Protein AF-A0A133VFC6-F1 (afdb_monomer)

Solvent-accessible surface area (backbone atoms only — not comparable to full-atom values): 6498 Å² total; per-residue (Å²): 134,88,80,55,72,66,59,50,45,58,46,56,54,43,57,25,53,52,26,39,51,50,16,53,51,28,62,72,72,69,44,62,61,47,59,20,37,42,24,39,24,49,14,42,50,45,44,47,44,44,48,32,34,74,76,70,65,47,81,72,88,46,66,69,58,42,46,50,49,37,48,72,70,63,42,92,57,33,68,60,38,45,50,27,50,51,26,61,74,52,75,19,65,79,47,73,67,58,52,58,68,46,47,64,58,45,50,54,50,46,55,50,49,32,61,75,69,72,48,113

Nearest PDB structures (foldseek):
  7bxo-assembly1_F  TM=6.443E-01  e=1.417E+00  Shewanella oneidensis MR-1
  7ae9-assembly2_D  TM=5.541E-01  e=1.347E+00  Aphanizomenon flos-aquae 2012/KM1/D3
  8auw-assembly1_D  TM=3.003E-01  e=3.858E+00  Homo sapiens

Structure (mmCIF, N/CA/C/O backbone):
data_AF-A0A133VFC6-F1
#
_entry.id   AF-A0A133VFC6-F1
#
loop_
_atom_site.group_PDB
_atom_site.id
_atom_site.type_symbol
_atom_site.label_atom_id
_atom_site.label_alt_id
_atom_site.label_comp_id
_atom_site.label_asym_id
_atom_site.label_entity_id
_atom_site.label_seq_id
_atom_site.pdbx_PDB_ins_code
_atom_site.Cartn_x
_atom_site.Cartn_y
_atom_site.Cartn_z
_atom_site.occupancy
_atom_site.B_iso_or_equiv
_atom_site.auth_seq_id
_atom_site.auth_comp_id
_atom_site.auth_asym_id
_atom_site.auth_atom_id
_atom_site.pdbx_PDB_model_num
ATOM 1 N N . MET A 1 1 ? 26.966 -5.234 -2.286 1.00 48.06 1 MET A N 1
ATOM 2 C CA . MET A 1 1 ? 25.918 -6.254 -2.044 1.00 48.06 1 MET A CA 1
ATOM 3 C C . MET A 1 1 ? 25.016 -6.326 -3.264 1.00 48.06 1 MET A C 1
ATOM 5 O O . MET A 1 1 ? 24.296 -5.368 -3.515 1.00 48.06 1 MET A O 1
ATOM 9 N N . LYS A 1 2 ? 25.088 -7.405 -4.053 1.00 52.06 2 LYS A N 1
ATOM 10 C CA . LYS A 1 2 ? 24.165 -7.628 -5.175 1.00 52.06 2 LYS A CA 1
ATOM 11 C C . LYS A 1 2 ? 22.902 -8.296 -4.627 1.00 52.06 2 LYS A C 1
ATOM 13 O O . LYS A 1 2 ? 22.861 -9.513 -4.505 1.00 52.06 2 LYS A O 1
ATOM 18 N N . TYR A 1 3 ? 21.906 -7.503 -4.238 1.00 56.19 3 TYR A N 1
ATOM 19 C CA . TYR A 1 3 ? 20.550 -8.034 -4.092 1.00 56.19 3 TYR A CA 1
ATOM 20 C C . TYR A 1 3 ? 20.100 -8.490 -5.487 1.00 56.19 3 TYR A C 1
ATOM 22 O O . TYR A 1 3 ? 20.098 -7.680 -6.412 1.00 56.19 3 TYR A O 1
ATOM 30 N N . ASN A 1 4 ? 19.820 -9.783 -5.658 1.00 69.50 4 ASN A N 1
ATOM 31 C CA . ASN A 1 4 ? 19.297 -10.323 -6.915 1.00 69.50 4 ASN A CA 1
ATOM 32 C C . ASN A 1 4 ? 17.826 -9.897 -7.083 1.00 69.50 4 ASN A C 1
ATOM 34 O O . ASN A 1 4 ? 17.107 -9.797 -6.087 1.00 69.50 4 ASN A O 1
ATOM 38 N N . GLU A 1 5 ? 17.378 -9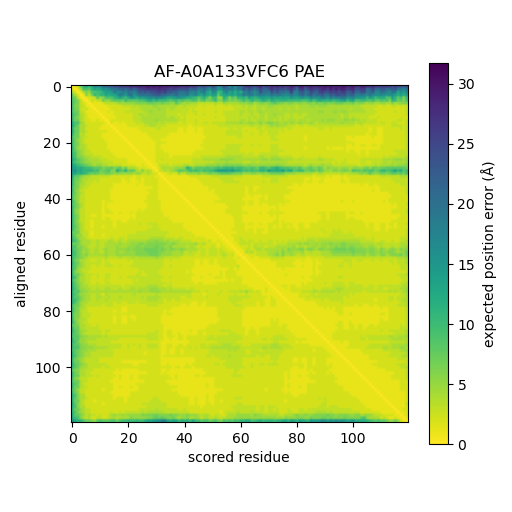.677 -8.322 1.00 71.19 5 GLU A N 1
ATOM 39 C CA . GLU A 1 5 ? 15.992 -9.319 -8.661 1.00 71.19 5 GLU A CA 1
ATOM 40 C C . GLU A 1 5 ? 14.974 -10.299 -8.054 1.00 71.19 5 GLU A C 1
ATOM 42 O O . GLU A 1 5 ? 13.918 -9.870 -7.598 1.00 71.19 5 GLU A O 1
ATOM 47 N N . GLY A 1 6 ? 15.328 -11.581 -7.918 1.00 78.88 6 GLY A N 1
ATOM 48 C CA . GLY A 1 6 ? 14.460 -12.578 -7.279 1.00 78.88 6 GLY A CA 1
ATOM 49 C C . GLY A 1 6 ? 14.095 -12.273 -5.817 1.00 78.88 6 GLY A C 1
ATOM 50 O O . GLY A 1 6 ? 12.985 -12.581 -5.396 1.00 78.88 6 GLY A O 1
ATOM 51 N N . LEU A 1 7 ? 14.969 -11.607 -5.049 1.00 85.12 7 LEU A N 1
ATOM 52 C CA . LEU A 1 7 ? 14.690 -11.288 -3.639 1.00 85.12 7 LEU A CA 1
ATOM 53 C C . LEU A 1 7 ? 13.647 -10.178 -3.487 1.00 85.12 7 LEU A C 1
ATOM 55 O O . LEU A 1 7 ? 12.895 -10.164 -2.513 1.00 85.12 7 LEU A O 1
ATOM 59 N N . ILE A 1 8 ? 13.611 -9.220 -4.421 1.00 88.25 8 ILE A N 1
ATOM 60 C CA . ILE A 1 8 ? 12.598 -8.163 -4.369 1.00 88.25 8 ILE A CA 1
ATOM 61 C C . ILE A 1 8 ? 11.228 -8.697 -4.799 1.00 88.25 8 ILE A C 1
ATOM 63 O O . ILE A 1 8 ? 10.217 -8.258 -4.253 1.00 88.25 8 ILE A O 1
ATOM 67 N N . ASP A 1 9 ? 11.201 -9.675 -5.707 1.00 90.94 9 ASP A N 1
ATOM 68 C CA . ASP A 1 9 ? 9.967 -10.311 -6.171 1.00 90.94 9 ASP A CA 1
ATOM 69 C C . ASP A 1 9 ? 9.373 -11.217 -5.092 1.00 90.94 9 ASP A C 1
ATOM 71 O O . ASP A 1 9 ? 8.187 -11.107 -4.785 1.00 90.94 9 ASP A O 1
ATOM 75 N N . GLU A 1 10 ? 10.209 -12.018 -4.424 1.00 89.81 10 GLU A N 1
ATOM 76 C CA . GLU A 1 10 ? 9.809 -12.796 -3.246 1.00 89.81 10 GLU A CA 1
ATOM 77 C C . GLU A 1 10 ? 9.279 -11.891 -2.123 1.00 89.81 10 GLU A C 1
ATOM 79 O O . GLU A 1 10 ? 8.253 -12.165 -1.499 1.00 89.81 10 GLU A O 1
ATOM 84 N N . TRP A 1 11 ? 9.938 -10.757 -1.880 1.00 90.81 11 TRP A N 1
ATOM 85 C CA . TRP A 1 11 ? 9.463 -9.806 -0.882 1.00 90.81 11 TRP A CA 1
ATOM 86 C C . TRP A 1 11 ? 8.089 -9.224 -1.245 1.00 90.81 11 TRP A C 1
ATOM 88 O O . TRP A 1 11 ? 7.214 -9.101 -0.380 1.00 90.81 11 TRP A O 1
ATOM 98 N N . LEU A 1 12 ? 7.905 -8.831 -2.508 1.00 92.69 12 LEU A N 1
ATOM 99 C CA . LEU A 1 12 ? 6.667 -8.240 -3.014 1.00 92.69 12 LEU A CA 1
ATOM 100 C C . LEU A 1 12 ? 5.495 -9.231 -3.029 1.00 92.69 12 LEU A C 1
ATOM 102 O O . LEU A 1 12 ? 4.367 -8.797 -2.779 1.00 92.69 12 LEU A O 1
ATOM 106 N N . SER A 1 13 ? 5.743 -10.525 -3.253 1.00 91.81 13 SER A N 1
ATOM 107 C CA . SER A 1 13 ? 4.687 -11.547 -3.290 1.00 91.81 13 SER A CA 1
ATOM 108 C C . SER A 1 13 ? 4.039 -11.793 -1.926 1.00 91.81 13 SER A C 1
ATOM 110 O O . SER A 1 13 ? 2.841 -12.080 -1.837 1.00 91.81 13 SER A O 1
ATOM 112 N N . PHE A 1 14 ? 4.801 -11.615 -0.843 1.00 93.81 14 PHE A N 1
ATOM 113 C CA . PHE A 1 14 ? 4.341 -11.936 0.504 1.00 93.81 14 PHE A CA 1
ATOM 114 C C . PHE A 1 14 ? 4.079 -10.707 1.382 1.00 93.81 14 PHE A C 1
ATOM 116 O O . PHE A 1 14 ? 2.965 -10.519 1.885 1.00 93.81 14 PHE A O 1
ATOM 123 N N . ALA A 1 15 ? 5.090 -9.862 1.604 1.00 94.00 15 ALA A N 1
ATOM 124 C CA . ALA A 1 15 ? 5.076 -8.930 2.732 1.00 94.00 15 ALA A CA 1
ATOM 125 C C . ALA A 1 15 ? 3.963 -7.858 2.642 1.00 94.00 15 ALA A C 1
ATOM 127 O O . ALA A 1 15 ? 3.227 -7.684 3.626 1.00 94.00 15 ALA A O 1
ATOM 128 N N . PRO A 1 16 ? 3.748 -7.185 1.490 1.00 96.44 16 PRO A N 1
ATOM 129 C CA . PRO A 1 16 ? 2.659 -6.223 1.361 1.00 96.44 16 PRO A CA 1
ATOM 130 C C . PRO A 1 16 ? 1.278 -6.869 1.508 1.00 96.44 16 PRO A C 1
ATOM 132 O O . PRO A 1 16 ? 0.405 -6.313 2.178 1.00 96.44 16 PRO A O 1
ATOM 135 N N . LYS A 1 17 ? 1.084 -8.056 0.916 1.00 96.31 17 LYS A N 1
ATOM 136 C CA . LYS A 1 17 ? -0.189 -8.789 0.933 1.00 96.31 17 LYS A CA 1
ATOM 137 C C . LYS A 1 17 ? -0.566 -9.222 2.346 1.00 96.31 17 LYS A C 1
ATOM 139 O O . LYS A 1 17 ? -1.717 -9.042 2.751 1.00 96.31 17 LYS A O 1
ATOM 144 N N . TYR A 1 18 ? 0.401 -9.735 3.106 1.00 97.38 18 TYR A N 1
ATOM 145 C CA . TYR A 1 18 ? 0.215 -10.094 4.509 1.00 97.38 18 TYR A CA 1
ATOM 146 C C . TYR A 1 18 ? -0.286 -8.893 5.320 1.00 97.38 18 TYR A C 1
ATOM 148 O O . TYR A 1 18 ? -1.349 -8.954 5.937 1.00 97.38 18 TYR A O 1
ATOM 156 N N . HIS A 1 19 ? 0.429 -7.767 5.271 1.00 98.25 19 HIS A N 1
ATOM 157 C CA . HIS A 1 19 ? 0.061 -6.587 6.051 1.00 98.25 19 HIS A CA 1
ATOM 158 C C . HIS A 1 19 ? -1.253 -5.940 5.595 1.00 98.25 19 HIS A C 1
ATOM 160 O O . HIS A 1 19 ? -2.010 -5.451 6.434 1.00 98.25 19 HIS A O 1
ATOM 166 N N . LEU A 1 20 ? -1.554 -5.960 4.294 1.00 98.12 20 LEU A N 1
ATOM 167 C CA . LEU A 1 20 ? -2.836 -5.484 3.780 1.00 98.12 20 LEU A CA 1
ATOM 168 C C . LEU A 1 20 ? -3.990 -6.326 4.339 1.00 98.12 20 LEU A C 1
ATOM 170 O O . LEU A 1 20 ? -4.945 -5.769 4.872 1.00 98.12 20 LEU A O 1
ATOM 174 N N . THR A 1 21 ? -3.857 -7.653 4.294 1.00 97.75 21 THR A N 1
ATOM 175 C CA . THR A 1 21 ? -4.858 -8.593 4.823 1.00 97.75 21 THR A CA 1
ATOM 176 C C . THR A 1 21 ? -5.077 -8.385 6.322 1.00 97.75 21 THR A C 1
ATOM 178 O O . THR A 1 21 ? -6.213 -8.282 6.774 1.00 97.75 21 THR A O 1
ATOM 181 N N . GLN A 1 22 ? -3.997 -8.239 7.096 1.00 97.94 22 GLN A N 1
ATOM 182 C CA . GLN A 1 22 ? -4.087 -7.963 8.533 1.00 97.94 22 GLN A CA 1
ATOM 183 C C . GLN A 1 22 ? -4.802 -6.636 8.823 1.00 97.94 22 GLN A C 1
ATOM 185 O O . GLN A 1 22 ? -5.647 -6.572 9.710 1.00 97.94 22 GLN A O 1
ATOM 190 N N . SER A 1 23 ? -4.515 -5.582 8.053 1.00 97.94 23 SER A N 1
ATOM 191 C CA . SER A 1 23 ? -5.198 -4.296 8.212 1.00 97.94 23 SER A CA 1
ATOM 192 C C . SER A 1 23 ? -6.705 -4.397 7.967 1.00 97.94 23 SER A C 1
ATOM 194 O O . SER A 1 23 ? -7.485 -3.826 8.735 1.00 97.94 23 SER A O 1
ATOM 196 N N . GLU A 1 24 ? -7.104 -5.130 6.922 1.00 97.44 24 GLU A N 1
ATOM 197 C CA . GLU A 1 24 ? -8.506 -5.356 6.565 1.00 97.44 24 GLU A CA 1
ATOM 198 C C . GLU A 1 24 ? -9.258 -6.146 7.636 1.00 97.44 24 GLU A C 1
ATOM 200 O O . GLU A 1 24 ? -10.349 -5.735 8.029 1.00 97.44 24 GLU A O 1
ATOM 205 N N . ILE A 1 25 ? -8.666 -7.233 8.139 1.00 97.12 25 ILE A N 1
ATOM 206 C CA . ILE A 1 25 ? -9.239 -8.031 9.232 1.00 97.12 25 ILE A CA 1
ATOM 207 C C . ILE A 1 25 ? -9.454 -7.139 10.457 1.00 97.12 25 ILE A C 1
ATOM 209 O O . ILE A 1 25 ? -10.585 -6.988 10.916 1.00 97.12 25 ILE A O 1
ATOM 213 N N . MET A 1 26 ? -8.398 -6.456 10.910 1.00 96.88 26 MET A N 1
ATOM 214 C CA . MET A 1 26 ? -8.451 -5.615 12.108 1.00 96.88 26 MET A CA 1
ATOM 215 C C . MET A 1 26 ? -9.522 -4.524 12.001 1.00 96.88 26 MET A C 1
ATOM 217 O O . MET A 1 26 ? -10.275 -4.289 12.944 1.00 96.88 26 MET A O 1
ATOM 221 N N . ILE A 1 27 ? -9.627 -3.846 10.850 1.00 94.62 27 ILE A N 1
ATOM 222 C CA . ILE A 1 27 ? -10.577 -2.734 10.716 1.00 94.62 27 ILE A CA 1
ATOM 223 C C . ILE A 1 27 ? -12.033 -3.186 10.589 1.00 94.62 27 ILE A C 1
ATOM 225 O O . ILE A 1 27 ? -12.942 -2.408 10.894 1.00 94.62 27 ILE A O 1
ATOM 229 N N . ASN A 1 28 ? -12.263 -4.399 10.084 1.00 92.75 28 ASN A N 1
ATOM 230 C CA . ASN A 1 28 ? -13.601 -4.962 9.920 1.00 92.75 28 ASN A CA 1
ATOM 231 C C . ASN A 1 28 ? -14.097 -5.606 11.217 1.00 92.75 28 ASN A C 1
ATOM 233 O O . ASN A 1 28 ? -15.282 -5.502 11.515 1.00 92.75 28 ASN A O 1
ATOM 237 N N . ASN A 1 29 ? -13.186 -6.161 12.016 1.00 94.69 29 ASN A N 1
ATOM 238 C CA . ASN A 1 29 ? -13.483 -6.742 13.324 1.00 94.69 29 ASN A CA 1
ATOM 239 C C . ASN A 1 29 ? -13.598 -5.699 14.450 1.00 94.69 29 ASN A C 1
ATOM 241 O O . ASN A 1 29 ? -13.900 -6.054 15.585 1.00 94.69 29 ASN A O 1
ATOM 245 N N . GLY A 1 30 ? -13.342 -4.418 14.165 1.00 88.81 30 GLY A N 1
ATOM 246 C CA . GLY A 1 30 ? -13.348 -3.367 15.187 1.00 88.81 30 GLY A CA 1
ATOM 247 C C . GLY A 1 30 ? -12.173 -3.461 16.167 1.00 88.81 30 GLY A C 1
ATOM 248 O O . GLY A 1 30 ? -12.280 -2.994 17.298 1.00 88.81 30 GLY A O 1
ATOM 249 N N . GLU A 1 31 ? -11.060 -4.061 15.742 1.00 92.31 31 GLU A N 1
ATOM 250 C CA . GLU A 1 31 ? -9.833 -4.155 16.531 1.00 92.31 31 GLU A CA 1
ATOM 251 C C . GLU A 1 31 ? -9.098 -2.800 16.607 1.00 92.31 31 GLU A C 1
ATOM 253 O O . GLU A 1 31 ? -9.541 -1.772 16.087 1.00 92.31 31 GLU A O 1
ATOM 258 N N . ASP A 1 32 ? -7.934 -2.794 17.261 1.00 93.88 32 ASP A N 1
ATOM 259 C CA . ASP A 1 32 ? -7.085 -1.618 17.452 1.00 93.88 32 ASP A CA 1
ATOM 260 C C . ASP A 1 32 ? -6.796 -0.879 16.125 1.00 93.88 32 ASP A C 1
ATOM 262 O O . ASP A 1 32 ? -6.016 -1.316 15.269 1.00 93.88 32 ASP A O 1
ATOM 266 N N . LEU A 1 33 ? -7.397 0.307 15.984 1.00 96.75 33 LEU A N 1
ATOM 267 C CA . LEU A 1 33 ? -7.258 1.177 14.816 1.00 96.75 33 LEU A CA 1
ATOM 268 C C . LEU A 1 33 ? -5.801 1.576 14.543 1.00 96.75 33 LEU A C 1
ATOM 270 O O . LEU A 1 33 ? -5.406 1.725 13.381 1.00 96.75 33 LEU A O 1
ATOM 274 N N . ARG A 1 34 ? -4.983 1.751 15.585 1.00 97.75 34 ARG A N 1
ATOM 275 C CA . ARG A 1 34 ? -3.566 2.105 15.440 1.00 97.75 34 ARG A CA 1
ATOM 276 C C . ARG A 1 34 ? -2.795 0.933 14.838 1.00 97.75 34 ARG A C 1
ATOM 278 O O . ARG A 1 34 ? -1.986 1.159 13.937 1.00 97.75 34 ARG A O 1
ATOM 285 N N . LYS A 1 35 ? -3.082 -0.307 15.256 1.00 97.62 35 LYS A N 1
ATOM 286 C CA . LYS A 1 35 ? -2.504 -1.524 14.650 1.00 97.62 35 LYS A CA 1
ATOM 287 C C . LYS A 1 35 ? -2.962 -1.717 13.206 1.00 97.62 35 LYS A C 1
ATOM 289 O O . LYS A 1 35 ? -2.121 -1.952 12.337 1.00 97.62 35 LYS A O 1
ATOM 294 N N . SER A 1 36 ? -4.248 -1.519 12.919 1.00 98.06 36 SER A N 1
ATOM 295 C CA . SER A 1 36 ? -4.759 -1.578 11.542 1.00 98.06 36 SER A CA 1
ATOM 296 C C . SER A 1 36 ? -4.084 -0.533 10.640 1.00 98.06 36 SER A C 1
ATOM 298 O O . SER A 1 36 ? -3.637 -0.851 9.535 1.00 98.06 36 SER A O 1
ATOM 300 N N . THR A 1 37 ? -3.928 0.702 11.128 1.00 98.56 37 THR A N 1
ATOM 301 C CA . THR A 1 37 ? -3.267 1.795 10.394 1.00 98.56 37 THR A CA 1
ATOM 302 C C . THR A 1 37 ? -1.772 1.528 10.204 1.00 98.56 37 THR A C 1
ATOM 304 O O . THR A 1 37 ? -1.226 1.804 9.133 1.00 98.56 37 THR A O 1
ATOM 307 N N . TYR A 1 38 ? -1.106 0.952 11.209 1.00 98.44 38 TYR A N 1
ATOM 308 C CA . TYR A 1 38 ? 0.269 0.466 11.098 1.00 98.44 38 TYR A CA 1
ATOM 309 C C . TYR A 1 38 ? 0.409 -0.567 9.977 1.00 98.44 38 TYR A C 1
ATOM 311 O O . TYR A 1 38 ? 1.278 -0.417 9.114 1.00 98.44 38 TYR A O 1
ATOM 319 N N . ALA A 1 39 ? -0.458 -1.581 9.961 1.00 98.38 39 ALA A N 1
ATOM 320 C CA . ALA A 1 39 ? -0.428 -2.640 8.963 1.00 98.38 39 ALA A CA 1
ATOM 321 C C . ALA A 1 39 ? -0.663 -2.077 7.548 1.00 98.38 39 ALA A C 1
ATOM 323 O O . ALA A 1 39 ? 0.112 -2.366 6.636 1.00 98.38 39 ALA A O 1
ATOM 324 N N . LEU A 1 40 ? -1.625 -1.164 7.375 1.00 98.75 40 LEU A N 1
ATOM 325 C CA . LEU A 1 40 ? -1.867 -0.527 6.076 1.00 98.75 40 LEU A CA 1
ATOM 326 C C . LEU A 1 40 ? -0.684 0.320 5.600 1.00 98.75 40 LEU A C 1
ATOM 328 O O . LEU A 1 40 ? -0.265 0.224 4.445 1.00 98.75 40 LEU A O 1
ATOM 332 N N . SER A 1 41 ? -0.118 1.135 6.496 1.00 98.69 41 SER A N 1
ATOM 333 C CA . SER A 1 41 ? 1.074 1.939 6.209 1.00 98.69 41 SER A CA 1
ATOM 334 C C . SER A 1 41 ? 2.239 1.048 5.764 1.00 98.69 41 SER A C 1
ATOM 336 O O . SER A 1 41 ? 2.907 1.346 4.771 1.00 98.69 41 SER A O 1
ATOM 338 N N . ARG A 1 42 ? 2.453 -0.084 6.447 1.00 98.12 42 ARG A N 1
ATOM 339 C CA . ARG A 1 42 ? 3.489 -1.065 6.100 1.00 98.12 42 ARG A CA 1
ATOM 340 C C . ARG A 1 42 ? 3.272 -1.679 4.725 1.00 98.12 42 ARG A C 1
ATOM 342 O 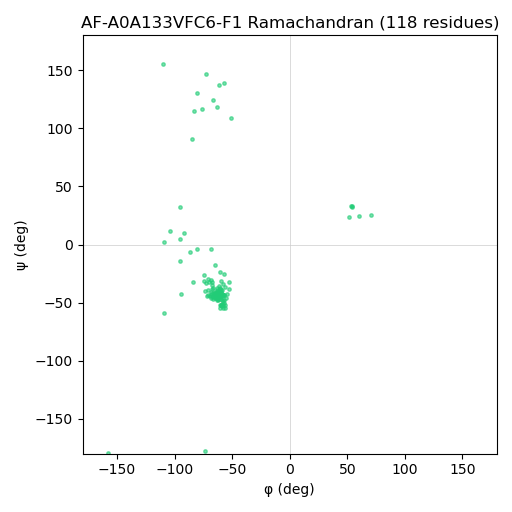O . ARG A 1 42 ? 4.231 -1.710 3.958 1.00 98.12 42 ARG A O 1
ATOM 349 N N . ALA A 1 43 ? 2.051 -2.107 4.410 1.00 98.56 43 ALA A N 1
ATOM 350 C CA . ALA A 1 43 ? 1.727 -2.673 3.105 1.00 98.56 43 ALA A CA 1
ATOM 351 C C . ALA A 1 43 ? 2.070 -1.693 1.971 1.00 98.56 43 ALA A C 1
ATOM 353 O O . ALA A 1 43 ? 2.858 -2.018 1.087 1.00 98.56 43 ALA A O 1
ATOM 354 N N . ILE A 1 44 ? 1.578 -0.452 2.058 1.00 98.75 44 ILE A N 1
ATOM 355 C CA . ILE A 1 44 ? 1.808 0.587 1.040 1.00 98.75 44 ILE A CA 1
ATOM 356 C C . ILE A 1 44 ? 3.301 0.889 0.871 1.00 98.75 44 ILE A C 1
ATOM 358 O O . ILE A 1 44 ? 3.796 0.975 -0.253 1.00 98.75 44 ILE A O 1
ATOM 362 N N . LEU A 1 45 ? 4.027 1.065 1.977 1.00 98.19 45 LEU A N 1
ATOM 363 C CA . LEU A 1 45 ? 5.444 1.423 1.937 1.00 98.19 45 LEU A CA 1
ATOM 364 C C . LEU A 1 45 ? 6.333 0.273 1.444 1.00 98.19 45 LEU A C 1
ATOM 366 O O . LEU A 1 45 ? 7.377 0.526 0.845 1.00 98.19 45 LEU A O 1
ATOM 370 N N . GLN A 1 46 ? 5.946 -0.982 1.675 1.00 97.06 46 GLN A N 1
ATOM 371 C CA . GLN A 1 46 ? 6.652 -2.137 1.118 1.00 97.06 46 GLN A CA 1
ATOM 372 C C . GLN A 1 46 ? 6.389 -2.297 -0.381 1.00 97.06 46 GLN A C 1
ATOM 374 O O . GLN A 1 46 ? 7.344 -2.536 -1.117 1.00 97.06 46 GLN A O 1
ATOM 379 N N . THR A 1 47 ? 5.155 -2.078 -0.849 1.00 97.94 47 THR A N 1
ATOM 380 C CA . THR A 1 47 ? 4.876 -2.007 -2.293 1.00 97.94 47 THR A CA 1
ATOM 381 C C . THR A 1 47 ? 5.695 -0.891 -2.941 1.00 97.94 47 THR A C 1
ATOM 383 O O . THR A 1 47 ? 6.356 -1.113 -3.951 1.00 97.94 47 THR A O 1
ATOM 386 N N . ALA A 1 48 ? 5.734 0.294 -2.320 1.00 97.69 48 ALA A N 1
ATOM 387 C CA . ALA A 1 48 ? 6.532 1.423 -2.796 1.00 97.69 48 ALA A CA 1
ATOM 388 C C . ALA A 1 48 ? 8.031 1.107 -2.859 1.00 97.69 48 ALA A C 1
ATOM 390 O O . ALA A 1 48 ? 8.686 1.495 -3.817 1.00 97.69 48 ALA A O 1
ATOM 391 N N . ARG A 1 49 ? 8.569 0.371 -1.879 1.00 96.00 49 ARG A N 1
ATOM 392 C CA . ARG A 1 49 ? 9.969 -0.074 -1.898 1.00 96.00 49 ARG A CA 1
ATOM 393 C C . ARG A 1 49 ? 10.270 -0.963 -3.103 1.00 96.00 49 ARG A C 1
ATOM 395 O O . ARG A 1 49 ? 11.322 -0.807 -3.707 1.00 96.00 49 ARG A O 1
ATOM 402 N N . GLY A 1 50 ? 9.369 -1.883 -3.442 1.00 95.00 50 GLY A N 1
ATOM 403 C CA . GLY A 1 50 ? 9.546 -2.738 -4.614 1.00 95.00 50 GLY A CA 1
ATOM 404 C C . GLY A 1 50 ? 9.524 -1.957 -5.924 1.00 95.00 50 GLY A C 1
ATOM 405 O O . GLY A 1 50 ? 10.374 -2.184 -6.778 1.00 95.00 50 GLY A O 1
ATOM 406 N N . VAL A 1 51 ? 8.621 -0.980 -6.046 1.00 96.00 51 VAL A N 1
ATOM 407 C CA . VAL A 1 51 ? 8.594 -0.049 -7.187 1.00 96.00 51 VAL A CA 1
ATOM 408 C C . VAL A 1 51 ? 9.897 0.735 -7.287 1.00 96.00 51 VAL A C 1
ATOM 410 O O . VAL A 1 51 ? 10.531 0.726 -8.332 1.00 96.00 51 VAL A O 1
ATOM 413 N N . ASP A 1 52 ? 10.316 1.367 -6.196 1.00 95.44 52 ASP A N 1
ATOM 414 C CA . ASP A 1 52 ? 11.518 2.201 -6.144 1.00 95.44 52 ASP A CA 1
ATOM 415 C C . ASP A 1 52 ? 12.790 1.410 -6.490 1.00 95.44 52 ASP A C 1
ATOM 417 O O . ASP A 1 52 ? 13.664 1.874 -7.220 1.00 95.44 52 ASP A O 1
ATOM 421 N N . TRP A 1 53 ? 12.856 0.155 -6.045 1.00 93.75 53 TRP A N 1
ATOM 422 C CA . TRP A 1 53 ? 13.944 -0.744 -6.400 1.00 93.75 53 TRP A CA 1
ATOM 423 C C . TRP A 1 53 ? 13.909 -1.156 -7.878 1.00 93.75 53 TRP A C 1
ATOM 425 O O . TRP A 1 53 ? 14.947 -1.166 -8.534 1.00 93.75 53 TRP A O 1
ATOM 435 N N . LYS A 1 54 ? 12.737 -1.512 -8.421 1.00 92.81 54 LYS A N 1
ATOM 436 C CA . LYS A 1 54 ? 12.604 -1.971 -9.816 1.00 92.81 54 LYS A CA 1
ATOM 437 C C . LYS A 1 54 ? 12.799 -0.829 -10.820 1.00 92.81 54 LYS A C 1
ATOM 439 O O . LYS A 1 54 ? 13.439 -1.058 -11.844 1.00 92.81 54 LYS A O 1
ATOM 444 N N . GLU A 1 55 ? 12.286 0.366 -10.521 1.00 93.62 55 GLU A N 1
ATOM 445 C CA . GLU A 1 55 ? 12.234 1.512 -11.444 1.00 93.62 55 GLU A CA 1
ATOM 446 C C . GLU A 1 55 ? 13.415 2.484 -11.290 1.00 93.62 55 GLU A C 1
ATOM 448 O O . GLU A 1 55 ? 13.972 2.898 -12.301 1.00 93.62 55 GLU A O 1
ATOM 453 N N . ASP A 1 56 ? 13.835 2.812 -10.062 1.00 92.19 56 ASP A N 1
ATOM 454 C CA . ASP A 1 56 ? 14.897 3.805 -9.786 1.00 92.19 56 ASP A CA 1
ATOM 455 C C . ASP A 1 56 ? 16.195 3.159 -9.265 1.00 92.19 56 ASP A C 1
ATOM 457 O O . ASP A 1 56 ? 17.158 3.839 -8.911 1.00 92.19 56 ASP A O 1
ATOM 461 N N . LYS A 1 57 ? 16.228 1.819 -9.163 1.00 90.62 57 LYS A N 1
ATOM 462 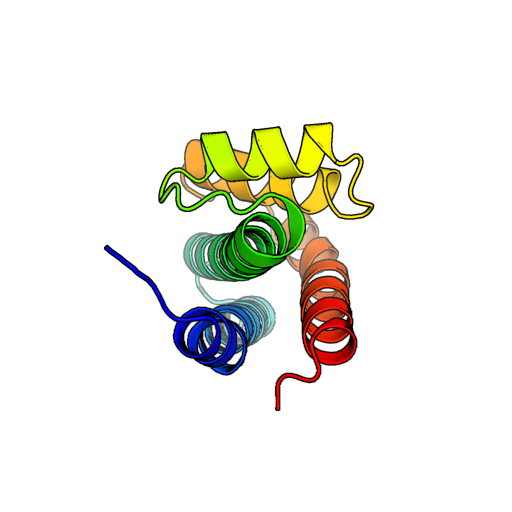C CA . LYS A 1 57 ? 17.337 1.040 -8.573 1.00 90.62 57 LYS A CA 1
ATOM 463 C C . LYS A 1 57 ? 17.738 1.527 -7.172 1.00 90.62 57 LYS A C 1
ATOM 465 O O . LYS A 1 57 ? 18.847 1.259 -6.699 1.00 90.62 57 LYS A O 1
ATOM 470 N N . ASN A 1 58 ? 16.824 2.198 -6.468 1.00 88.31 58 ASN A N 1
ATOM 471 C CA . ASN A 1 58 ? 17.067 2.696 -5.127 1.00 88.31 58 ASN A CA 1
ATOM 472 C C . ASN A 1 58 ? 17.008 1.536 -4.124 1.00 88.31 58 ASN A C 1
ATOM 474 O O . ASN A 1 58 ? 15.979 0.894 -3.914 1.00 88.31 58 ASN A O 1
ATOM 478 N N . THR A 1 59 ? 18.140 1.265 -3.475 1.00 87.88 59 THR A N 1
ATOM 479 C CA . THR A 1 59 ? 18.282 0.184 -2.485 1.00 87.88 59 THR A CA 1
ATOM 480 C C . THR A 1 59 ? 18.103 0.658 -1.042 1.00 87.88 59 THR A C 1
ATOM 482 O O . THR A 1 59 ? 18.249 -0.129 -0.102 1.00 87.88 59 THR A O 1
ATOM 485 N N . SER A 1 60 ? 17.757 1.935 -0.850 1.00 89.19 60 SER A N 1
ATOM 486 C CA . SER A 1 60 ? 17.565 2.546 0.461 1.00 89.19 60 SER A CA 1
ATOM 487 C C . SER A 1 60 ? 16.520 1.807 1.298 1.00 89.19 60 SER A C 1
ATOM 489 O O . SER A 1 60 ? 15.4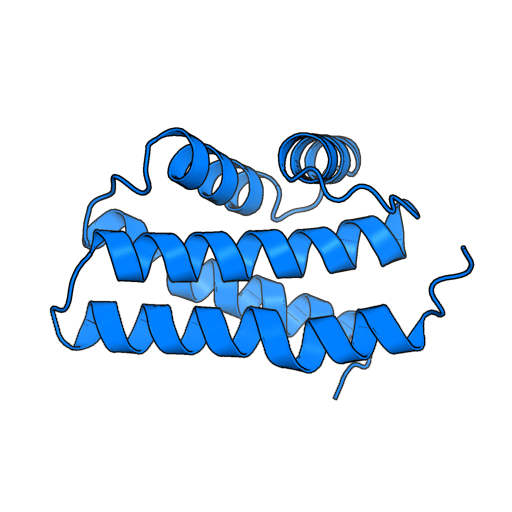49 1.419 0.831 1.00 89.19 60 SER A O 1
ATOM 491 N N . SER A 1 61 ? 16.808 1.650 2.588 1.00 87.56 61 SER A N 1
ATOM 492 C CA . SER A 1 61 ? 15.849 1.159 3.583 1.00 87.56 61 SER A CA 1
ATOM 493 C C . SER A 1 61 ? 14.989 2.282 4.181 1.00 87.56 61 SER A C 1
ATOM 495 O O . SER A 1 61 ? 14.057 2.017 4.944 1.00 87.56 61 SER A O 1
ATOM 497 N N . SER A 1 62 ? 15.278 3.544 3.847 1.00 95.75 62 SER A N 1
ATOM 498 C CA . SER A 1 62 ? 14.577 4.706 4.387 1.00 95.75 62 SER A CA 1
ATOM 499 C C . SER A 1 62 ? 13.284 4.977 3.628 1.00 95.75 62 SER A C 1
ATOM 501 O O . SER A 1 62 ? 13.296 5.424 2.482 1.00 95.75 62 SER A O 1
ATOM 503 N N . TYR A 1 63 ? 12.144 4.836 4.308 1.00 96.38 63 TYR A N 1
ATOM 504 C CA . TYR A 1 63 ? 10.845 5.190 3.727 1.00 96.38 63 TYR A CA 1
ATOM 505 C C . TYR A 1 63 ? 10.727 6.667 3.336 1.00 96.38 63 TYR A C 1
ATOM 507 O O . TYR A 1 63 ? 9.942 6.993 2.447 1.00 96.38 63 TYR A O 1
ATOM 515 N N . LYS A 1 64 ? 11.519 7.562 3.942 1.00 97.62 64 LYS A N 1
ATOM 516 C CA . LYS A 1 64 ? 11.587 8.968 3.520 1.00 97.62 64 LYS A CA 1
ATOM 517 C C . LYS A 1 64 ? 12.235 9.090 2.138 1.00 97.62 64 LYS A C 1
ATOM 519 O O . LYS A 1 64 ? 11.685 9.777 1.284 1.00 97.62 64 LYS A O 1
ATOM 524 N N . SER A 1 65 ? 13.351 8.392 1.918 1.00 97.12 65 SER A N 1
ATOM 525 C CA . SER A 1 65 ? 14.037 8.336 0.620 1.00 97.12 65 SER A CA 1
ATOM 526 C C . SER A 1 65 ? 13.148 7.692 -0.446 1.00 97.12 65 SER A C 1
ATOM 528 O O . SER A 1 65 ? 12.931 8.305 -1.488 1.00 97.12 65 SER A O 1
ATOM 530 N N . ILE A 1 66 ? 12.528 6.551 -0.130 1.00 97.38 66 ILE A N 1
ATOM 531 C CA . ILE A 1 66 ? 11.601 5.851 -1.034 1.00 97.38 66 ILE A CA 1
ATOM 532 C C . ILE A 1 66 ? 10.430 6.755 -1.433 1.00 97.38 66 ILE A C 1
ATOM 534 O O . ILE A 1 66 ? 10.128 6.929 -2.608 1.00 97.38 66 ILE A O 1
ATOM 538 N N . THR A 1 67 ? 9.786 7.411 -0.463 1.00 97.69 67 THR A N 1
ATOM 539 C CA . THR A 1 67 ? 8.653 8.311 -0.746 1.00 97.69 67 THR A CA 1
ATOM 540 C C . THR A 1 67 ? 9.070 9.501 -1.613 1.00 97.69 67 THR A C 1
ATOM 542 O O . THR A 1 67 ? 8.308 9.938 -2.477 1.00 97.69 67 THR A O 1
ATOM 545 N N . GLN A 1 68 ? 10.274 10.040 -1.400 1.00 97.50 68 GLN A N 1
ATOM 546 C CA . GLN A 1 68 ? 10.812 11.119 -2.227 1.00 97.50 68 GLN A CA 1
ATOM 547 C C . GLN A 1 68 ? 11.087 10.658 -3.658 1.00 97.50 68 GLN A C 1
ATOM 549 O O . GLN A 1 68 ? 10.748 11.401 -4.578 1.00 97.50 68 GLN A O 1
ATOM 554 N N . SER A 1 69 ? 11.649 9.465 -3.855 1.00 97.56 69 SER A N 1
ATOM 555 C CA . SER A 1 69 ? 11.884 8.942 -5.202 1.00 97.56 69 SER A CA 1
ATOM 556 C C . SER A 1 69 ? 10.573 8.652 -5.941 1.00 97.56 69 SER A C 1
ATOM 558 O O . SER A 1 69 ? 10.342 9.195 -7.020 1.00 97.56 69 SER A O 1
ATOM 560 N N . ILE A 1 70 ? 9.620 7.973 -5.294 1.00 97.75 70 ILE A N 1
ATOM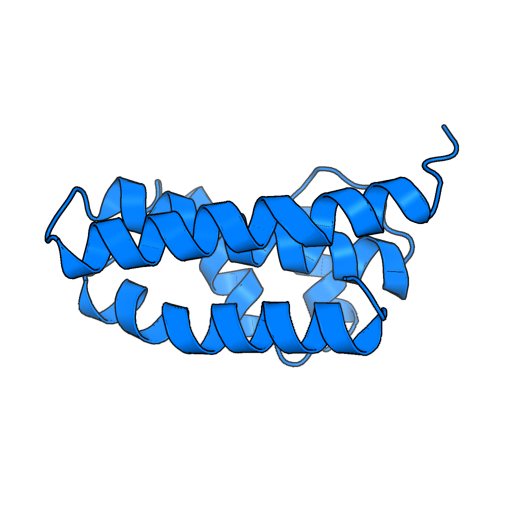 561 C CA . ILE A 1 70 ? 8.269 7.741 -5.837 1.00 97.75 70 ILE A CA 1
ATOM 562 C C . ILE A 1 70 ? 7.592 9.054 -6.271 1.00 97.75 70 ILE A C 1
ATOM 564 O O . ILE A 1 70 ? 6.914 9.106 -7.301 1.00 97.75 70 ILE A O 1
ATOM 568 N N . LYS A 1 71 ? 7.785 10.139 -5.507 1.00 96.94 71 LYS A N 1
ATOM 569 C CA . LYS A 1 71 ? 7.309 11.479 -5.880 1.00 96.94 71 LYS A CA 1
ATOM 570 C C . LYS A 1 71 ? 8.045 12.032 -7.108 1.00 96.94 71 LYS A C 1
ATOM 572 O O . LYS A 1 71 ? 7.390 12.591 -7.985 1.00 96.94 71 LYS A O 1
ATOM 577 N N . LYS A 1 72 ? 9.375 11.903 -7.178 1.00 97.12 72 LYS A N 1
ATOM 578 C CA . LYS A 1 72 ? 10.197 12.367 -8.313 1.00 97.12 72 LYS A CA 1
ATOM 579 C C . LYS A 1 72 ? 9.838 11.648 -9.615 1.00 97.12 72 LYS A C 1
ATOM 581 O O . LYS A 1 72 ? 9.700 12.315 -10.634 1.00 97.12 72 LYS A O 1
ATOM 586 N N . MET A 1 73 ? 9.574 10.342 -9.551 1.00 96.31 73 MET A N 1
ATOM 587 C CA . MET A 1 73 ? 9.098 9.529 -10.680 1.00 96.31 73 MET A CA 1
ATOM 588 C C . MET A 1 73 ? 7.670 9.880 -11.136 1.00 96.31 73 MET A C 1
ATOM 590 O O . MET A 1 73 ? 7.174 9.311 -12.102 1.00 96.31 73 MET A O 1
ATOM 594 N N . ARG A 1 74 ? 6.979 10.802 -10.444 1.00 95.81 74 ARG A N 1
ATOM 595 C CA . ARG A 1 74 ? 5.572 11.162 -10.696 1.00 95.81 74 ARG A CA 1
ATOM 596 C C . ARG A 1 74 ? 4.645 9.941 -10.695 1.00 95.81 74 ARG A C 1
ATOM 598 O O . ARG A 1 74 ? 3.646 9.911 -11.410 1.00 95.81 74 ARG A O 1
ATOM 605 N N . HIS A 1 75 ? 4.956 8.940 -9.866 1.00 95.56 75 HIS A N 1
ATOM 606 C CA . HIS A 1 75 ? 4.182 7.707 -9.824 1.00 95.56 75 HIS A CA 1
ATOM 607 C C . HIS A 1 75 ? 2.725 8.007 -9.402 1.00 95.56 75 HIS A C 1
ATOM 609 O O . HIS A 1 75 ? 2.515 8.756 -8.433 1.00 95.56 75 HIS A O 1
ATOM 615 N N . PRO A 1 76 ? 1.702 7.404 -10.044 1.00 95.62 76 PRO A N 1
ATOM 616 C CA . PRO A 1 76 ? 0.290 7.704 -9.768 1.00 95.62 76 PRO A CA 1
ATOM 617 C C . PRO A 1 76 ? -0.130 7.490 -8.307 1.00 95.62 76 PRO A C 1
ATOM 619 O O . PRO A 1 76 ? -1.062 8.119 -7.817 1.00 95.62 76 PRO A O 1
ATOM 622 N N . GLN A 1 77 ? 0.580 6.612 -7.593 1.00 96.69 77 GLN A N 1
ATOM 623 C CA . GLN A 1 77 ? 0.322 6.291 -6.183 1.00 96.69 77 GLN A CA 1
ATOM 624 C C . GLN A 1 77 ? 1.126 7.151 -5.192 1.00 96.69 77 GLN A C 1
ATOM 626 O O . GLN A 1 77 ? 1.125 6.872 -3.995 1.00 96.69 77 GLN A O 1
ATOM 631 N N . SER A 1 78 ? 1.807 8.206 -5.649 1.00 96.88 78 SER A N 1
ATOM 632 C CA . SER A 1 78 ? 2.640 9.067 -4.793 1.00 96.88 78 SER A CA 1
ATOM 633 C C . SER A 1 78 ? 1.884 9.671 -3.601 1.00 96.88 78 SER A C 1
ATOM 635 O O . SER A 1 78 ? 2.433 9.735 -2.501 1.00 96.88 78 SER A O 1
ATOM 637 N N . SER A 1 79 ? 0.612 10.044 -3.767 1.00 98.00 79 SER A N 1
ATOM 638 C CA . SER A 1 79 ? -0.236 10.549 -2.675 1.00 98.00 79 SER A CA 1
ATOM 639 C C . SER A 1 79 ? -0.541 9.481 -1.617 1.00 98.00 79 SER A C 1
ATOM 641 O O . SER A 1 79 ? -0.541 9.777 -0.421 1.00 98.00 79 SER A O 1
ATOM 643 N N . LEU A 1 80 ? -0.748 8.230 -2.037 1.00 98.50 80 LEU A N 1
ATOM 644 C CA . LEU A 1 80 ? -0.977 7.089 -1.152 1.00 98.50 80 LEU A CA 1
ATOM 645 C C . LEU A 1 80 ? 0.288 6.738 -0.356 1.00 98.50 80 LEU A C 1
ATOM 647 O O . LEU A 1 80 ? 0.220 6.519 0.853 1.00 98.50 80 LEU A O 1
ATOM 651 N N . VAL A 1 81 ? 1.450 6.751 -1.014 1.00 98.56 81 VAL A N 1
ATOM 652 C CA . VAL A 1 81 ? 2.752 6.521 -0.367 1.00 98.56 81 VAL A CA 1
ATOM 653 C C . VAL A 1 81 ? 3.076 7.640 0.627 1.00 98.56 81 VAL A C 1
ATOM 655 O O . VAL A 1 81 ? 3.493 7.358 1.752 1.00 98.56 81 VAL A O 1
ATOM 658 N N . LYS A 1 82 ? 2.799 8.902 0.269 1.00 98.62 82 LYS A N 1
ATOM 659 C CA . LYS A 1 82 ? 2.941 10.050 1.178 1.00 98.62 82 LYS A CA 1
ATOM 660 C C . LYS A 1 82 ? 2.076 9.888 2.427 1.00 98.62 82 LYS A C 1
ATOM 662 O O . LYS A 1 82 ? 2.592 10.029 3.532 1.00 98.62 82 LYS A O 1
ATOM 667 N N . TRP A 1 83 ? 0.803 9.526 2.259 1.00 98.62 83 TRP A N 1
ATOM 668 C CA . TRP A 1 83 ? -0.103 9.248 3.377 1.00 98.62 83 TRP A CA 1
ATOM 669 C C . TRP A 1 83 ? 0.470 8.175 4.313 1.00 98.62 83 TRP A C 1
ATOM 671 O O . TRP A 1 83 ? 0.505 8.360 5.528 1.00 98.62 83 TRP A O 1
ATOM 681 N N . ALA A 1 84 ? 0.983 7.072 3.762 1.00 98.69 84 ALA A N 1
ATOM 682 C CA . ALA A 1 84 ? 1.534 5.986 4.567 1.00 98.69 84 ALA A CA 1
ATOM 683 C C . ALA A 1 84 ? 2.757 6.427 5.392 1.00 98.69 84 ALA A C 1
ATOM 685 O O . ALA A 1 84 ? 2.879 6.030 6.558 1.00 98.69 84 ALA A O 1
ATOM 686 N N . LEU A 1 85 ? 3.630 7.2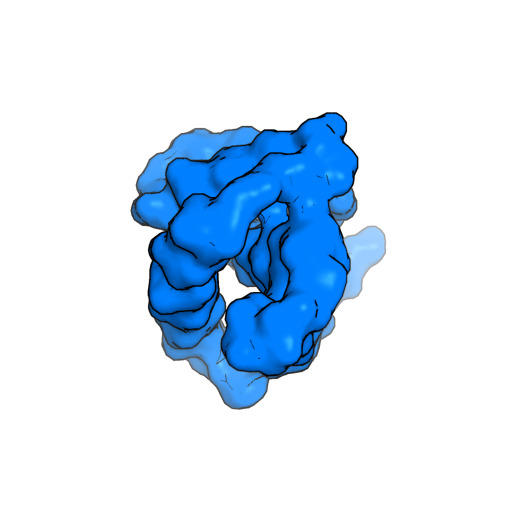67 4.823 1.00 98.69 85 LEU A N 1
ATOM 687 C CA . LEU A 1 85 ? 4.759 7.862 5.541 1.00 98.69 85 LEU A CA 1
ATOM 688 C C . LEU A 1 85 ? 4.292 8.830 6.639 1.00 98.69 85 LEU A C 1
ATOM 690 O O . LEU A 1 85 ? 4.780 8.740 7.766 1.00 98.69 85 LEU A O 1
ATOM 694 N N . GLU A 1 86 ? 3.328 9.704 6.342 1.00 98.62 86 GLU A N 1
ATOM 695 C CA . GLU A 1 86 ? 2.755 10.647 7.314 1.00 98.62 86 GLU A CA 1
ATOM 696 C C . GLU A 1 86 ? 2.147 9.906 8.514 1.00 98.62 86 GLU A C 1
ATOM 698 O O . GLU A 1 86 ? 2.384 10.283 9.663 1.00 98.62 86 GLU A O 1
ATOM 703 N N . LYS A 1 87 ? 1.427 8.797 8.288 1.00 98.38 87 LYS A N 1
ATOM 704 C CA . LYS A 1 87 ? 0.905 7.964 9.384 1.00 98.38 87 LYS A CA 1
ATOM 705 C C . LYS A 1 87 ? 2.009 7.360 10.227 1.00 98.38 87 LYS A C 1
ATOM 707 O O . LYS A 1 87 ? 1.913 7.402 11.449 1.00 98.38 87 LYS A O 1
ATOM 712 N N . ARG A 1 88 ? 3.080 6.863 9.613 1.00 98.00 88 ARG A N 1
ATOM 713 C CA . ARG A 1 88 ? 4.238 6.347 10.352 1.00 98.00 88 ARG A CA 1
ATOM 714 C C . ARG A 1 88 ? 4.898 7.418 11.224 1.00 98.00 88 ARG A C 1
ATOM 716 O O . ARG A 1 88 ? 5.263 7.121 12.356 1.00 98.00 88 ARG A O 1
ATOM 723 N N . GLN A 1 89 ? 5.027 8.644 10.723 1.00 98.19 89 GLN A N 1
ATOM 724 C CA . GLN A 1 89 ? 5.604 9.769 11.470 1.00 98.19 89 GLN A CA 1
ATOM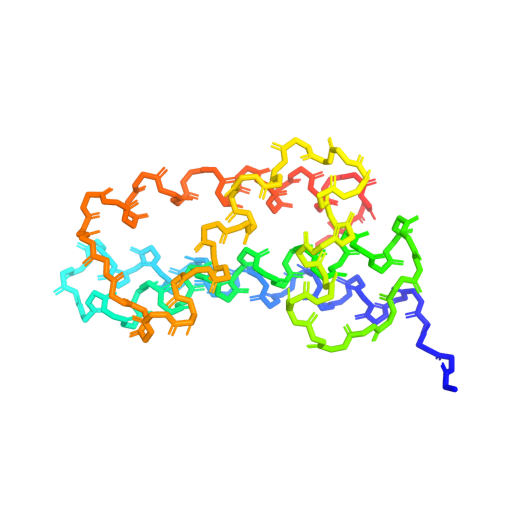 725 C C . GLN A 1 89 ? 4.693 10.239 12.611 1.00 98.19 89 GLN A C 1
ATOM 727 O O . GLN A 1 89 ? 5.178 10.614 13.671 1.00 98.19 89 GLN A O 1
ATOM 732 N N . ASN A 1 90 ? 3.377 10.127 12.431 1.00 97.69 90 ASN A N 1
ATOM 733 C CA . ASN A 1 90 ? 2.369 10.520 13.416 1.00 97.69 90 ASN A CA 1
ATOM 734 C C . ASN A 1 90 ? 1.888 9.353 14.291 1.00 97.69 90 ASN A C 1
ATOM 736 O O . ASN A 1 90 ? 0.727 9.313 14.706 1.00 97.69 90 ASN A O 1
ATOM 740 N N . ASN A 1 91 ? 2.768 8.387 14.566 1.00 97.69 91 ASN A N 1
ATOM 741 C CA . ASN A 1 91 ? 2.497 7.253 15.452 1.00 97.69 91 ASN A CA 1
ATOM 742 C C . ASN A 1 91 ? 1.226 6.449 15.090 1.00 97.69 91 ASN A C 1
ATOM 744 O O . ASN A 1 91 ? 0.517 5.933 15.957 1.00 97.69 91 ASN A O 1
ATOM 748 N N . PHE A 1 92 ? 0.933 6.368 13.793 1.00 98.25 92 PHE A N 1
ATOM 749 C CA . PHE A 1 92 ? -0.213 5.679 13.197 1.00 98.25 92 PHE A CA 1
ATOM 750 C C . PHE A 1 92 ? -1.580 6.214 13.652 1.00 98.25 92 PHE A C 1
ATOM 752 O O . PHE A 1 92 ? -2.578 5.501 13.582 1.00 98.25 92 PHE A O 1
ATOM 759 N N . LYS A 1 93 ? -1.649 7.483 14.084 1.00 97.56 93 LYS A N 1
ATOM 760 C CA . LYS A 1 93 ? -2.916 8.166 14.388 1.00 97.56 93 LYS A CA 1
ATOM 761 C C . LYS A 1 93 ? -3.742 8.379 13.111 1.00 97.56 93 LYS A C 1
ATOM 763 O O . LYS A 1 93 ? -3.281 8.995 12.144 1.00 97.56 93 LYS A O 1
ATOM 768 N N . SER A 1 94 ? -4.978 7.892 13.112 1.00 97.12 94 SER A N 1
ATOM 769 C CA . SER A 1 94 ? -5.930 8.031 12.005 1.00 97.12 94 SER A CA 1
ATOM 770 C C . SER A 1 94 ? -7.366 7.869 12.511 1.00 97.12 94 SER A C 1
ATOM 772 O O . SER A 1 94 ? -7.585 7.683 13.707 1.00 97.12 94 SER A O 1
ATOM 774 N N . THR A 1 95 ? -8.338 7.953 11.606 1.00 96.94 95 THR A N 1
ATOM 775 C CA . THR A 1 95 ? -9.741 7.618 11.872 1.00 96.94 95 THR A CA 1
ATOM 776 C C . THR A 1 95 ? -10.110 6.344 11.124 1.00 96.94 95 THR A C 1
ATOM 778 O O . THR A 1 95 ? -9.537 6.051 10.074 1.00 96.94 95 THR A O 1
ATOM 781 N N . THR A 1 96 ? -11.120 5.616 11.600 1.00 96.50 96 THR A N 1
ATOM 782 C CA . THR A 1 96 ? -11.637 4.432 10.897 1.00 96.50 96 THR A CA 1
ATOM 783 C C . THR A 1 96 ? -12.031 4.758 9.458 1.00 96.50 96 THR A C 1
ATOM 785 O O . THR A 1 96 ? -11.691 4.011 8.544 1.00 96.50 96 THR A O 1
ATOM 788 N N . ARG A 1 97 ? -12.697 5.901 9.232 1.00 96.75 97 ARG A N 1
ATOM 789 C CA . ARG A 1 97 ? -13.067 6.367 7.887 1.00 96.75 97 ARG A CA 1
ATOM 790 C C . ARG A 1 97 ? -11.831 6.539 7.012 1.00 96.75 97 ARG A C 1
ATOM 792 O O . ARG A 1 97 ? -11.791 6.016 5.904 1.00 96.75 97 ARG A O 1
ATOM 799 N N . GLU A 1 98 ? -10.828 7.255 7.508 1.00 97.62 98 GLU A N 1
ATOM 800 C CA . GLU A 1 98 ? -9.602 7.506 6.760 1.00 97.62 98 GLU A CA 1
ATOM 801 C C . GLU A 1 98 ? -8.893 6.193 6.402 1.00 97.62 98 GLU A C 1
ATOM 803 O O . GLU A 1 98 ? -8.668 5.946 5.218 1.00 97.62 98 GLU A O 1
ATOM 808 N N . THR A 1 99 ? -8.632 5.310 7.371 1.00 97.44 99 THR A N 1
ATOM 809 C CA . THR A 1 99 ? -7.967 4.022 7.116 1.00 97.44 99 THR A CA 1
ATOM 810 C C . THR A 1 99 ? -8.772 3.153 6.142 1.00 97.44 99 THR A C 1
ATOM 812 O O . THR A 1 99 ? -8.206 2.665 5.162 1.00 97.44 99 THR A O 1
ATOM 815 N N . LYS A 1 100 ? -10.103 3.050 6.299 1.00 96.81 100 LYS A N 1
ATOM 816 C CA . LYS A 1 100 ? -10.965 2.301 5.361 1.00 96.81 100 LYS A CA 1
ATOM 817 C C . LYS A 1 100 ? -10.888 2.842 3.932 1.00 96.81 100 LYS A C 1
ATOM 819 O O . LYS A 1 100 ? -10.788 2.061 2.988 1.00 96.81 100 LYS A O 1
ATOM 824 N N . THR A 1 101 ? -10.862 4.166 3.749 1.00 97.75 101 THR A N 1
ATOM 825 C CA . THR A 1 101 ? -10.775 4.768 2.402 1.00 97.75 101 THR A CA 1
ATOM 826 C C . THR A 1 101 ? -9.462 4.470 1.675 1.00 97.75 101 THR A C 1
ATOM 828 O O . THR A 1 101 ? -9.398 4.621 0.454 1.00 97.75 101 THR A O 1
ATOM 831 N N . LYS A 1 102 ? -8.413 4.034 2.388 1.00 98.44 102 LYS A N 1
ATOM 832 C CA . LYS A 1 102 ? -7.100 3.717 1.807 1.00 98.44 102 LYS A CA 1
ATOM 833 C C . LYS A 1 102 ? -6.898 2.238 1.477 1.00 98.44 102 LYS A C 1
ATOM 835 O O . LYS A 1 102 ? -6.001 1.941 0.692 1.00 98.44 102 LYS A O 1
ATOM 840 N N . LEU A 1 103 ? -7.748 1.333 1.971 1.00 98.12 103 LEU A N 1
ATOM 841 C CA . LEU A 1 103 ? -7.633 -0.110 1.713 1.00 98.12 103 LEU A CA 1
ATOM 842 C C . LEU A 1 103 ? -7.742 -0.457 0.225 1.00 98.12 103 LEU A C 1
ATOM 844 O O . LEU A 1 103 ? -6.831 -1.055 -0.342 1.00 98.12 103 LEU A O 1
ATOM 848 N N . LYS A 1 104 ? -8.819 -0.021 -0.441 1.00 98.00 104 LYS A N 1
ATOM 849 C CA . LYS A 1 104 ? -9.030 -0.296 -1.873 1.00 98.00 104 LYS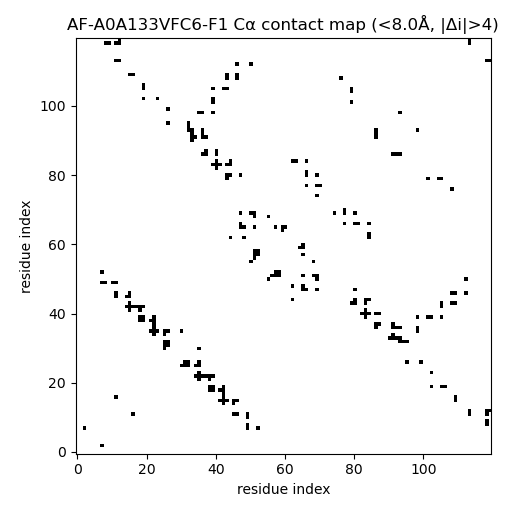 A CA 1
ATOM 850 C C . LYS A 1 104 ? -7.916 0.296 -2.759 1.00 98.00 104 LYS A C 1
ATOM 852 O O . LYS A 1 104 ? -7.424 -0.428 -3.625 1.00 98.00 104 LYS A O 1
ATOM 857 N N . PRO A 1 105 ? -7.465 1.553 -2.557 1.00 98.44 105 PRO A N 1
ATOM 858 C CA . PRO A 1 105 ? -6.277 2.071 -3.236 1.00 98.44 105 PRO A CA 1
ATOM 859 C C . PRO A 1 105 ? -5.006 1.247 -2.994 1.00 98.44 105 PRO A C 1
ATOM 861 O O . PRO A 1 105 ? -4.284 0.980 -3.949 1.00 98.44 105 PRO A O 1
ATOM 864 N N . ALA A 1 106 ? -4.743 0.812 -1.756 1.00 98.50 106 ALA A N 1
ATOM 865 C CA . ALA A 1 106 ? -3.566 0.006 -1.424 1.00 98.50 106 ALA A CA 1
ATOM 866 C C . ALA A 1 106 ? -3.592 -1.371 -2.099 1.00 98.50 106 ALA A C 1
ATOM 868 O O . ALA A 1 106 ? -2.586 -1.790 -2.669 1.00 98.50 106 ALA A O 1
ATOM 869 N N . ARG A 1 107 ? -4.756 -2.027 -2.108 1.00 98.38 107 ARG A N 1
ATOM 870 C CA . ARG A 1 107 ? -4.987 -3.281 -2.832 1.00 98.38 107 ARG A CA 1
ATOM 871 C C . ARG A 1 107 ? -4.724 -3.122 -4.324 1.00 98.38 107 ARG A C 1
ATOM 873 O O . ARG A 1 107 ? -3.870 -3.808 -4.870 1.00 98.38 107 ARG A O 1
ATOM 880 N N . LYS A 1 108 ? -5.358 -2.128 -4.957 1.00 98.25 108 LYS A N 1
ATOM 881 C CA . LYS A 1 108 ? -5.149 -1.839 -6.383 1.00 98.25 108 LYS A CA 1
ATOM 882 C C . LYS A 1 108 ? -3.684 -1.522 -6.692 1.00 98.25 108 LYS A C 1
ATOM 884 O O . LYS A 1 108 ? -3.193 -1.929 -7.742 1.00 98.25 108 LYS A O 1
ATOM 889 N N . PHE A 1 109 ? -2.998 -0.794 -5.808 1.00 98.38 109 PHE A N 1
ATOM 890 C CA . PHE A 1 109 ? -1.576 -0.507 -5.966 1.00 98.38 109 PHE A CA 1
ATOM 891 C C . PHE A 1 109 ? -0.758 -1.801 -5.986 1.00 98.38 109 PHE A C 1
ATOM 893 O O . PHE A 1 109 ? -0.030 -2.020 -6.949 1.00 98.38 109 PHE A O 1
ATOM 900 N N . LEU A 1 110 ? -0.928 -2.673 -4.990 1.00 97.69 110 LEU A N 1
ATOM 901 C CA . LEU A 1 110 ? -0.235 -3.960 -4.939 1.00 97.69 110 LEU A CA 1
ATOM 902 C C . LEU A 1 110 ? -0.535 -4.819 -6.173 1.00 97.69 110 LEU A C 1
ATOM 904 O O . LEU A 1 110 ? 0.399 -5.226 -6.853 1.00 97.69 110 LEU A O 1
ATOM 908 N N . ASP A 1 111 ? -1.809 -5.022 -6.506 1.00 96.94 111 ASP A N 1
ATOM 909 C CA . ASP A 1 111 ? -2.219 -5.879 -7.627 1.00 96.94 111 ASP A CA 1
ATOM 910 C C . ASP A 1 111 ? -1.653 -5.377 -8.967 1.00 96.94 111 ASP A C 1
ATOM 912 O O . ASP A 1 111 ? -1.210 -6.162 -9.804 1.00 96.94 111 ASP A O 1
ATOM 916 N N . THR A 1 112 ? -1.615 -4.052 -9.160 1.00 97.00 112 THR A N 1
ATOM 917 C CA . THR A 1 112 ? -1.027 -3.436 -10.362 1.00 97.00 112 THR A CA 1
ATOM 918 C C . THR A 1 112 ? 0.471 -3.710 -10.446 1.00 97.00 112 THR A C 1
ATOM 920 O O . THR A 1 112 ? 0.972 -4.009 -11.526 1.00 97.00 112 THR A O 1
ATOM 923 N N . ILE A 1 113 ? 1.185 -3.616 -9.322 1.00 96.25 113 ILE A N 1
ATOM 924 C CA . ILE A 1 113 ? 2.631 -3.848 -9.264 1.00 96.25 113 ILE A CA 1
ATOM 925 C C . ILE A 1 113 ? 2.971 -5.326 -9.451 1.00 96.25 113 ILE A C 1
ATOM 927 O O . ILE A 1 113 ? 3.848 -5.641 -10.249 1.00 96.25 113 ILE A O 1
ATOM 931 N N . MET A 1 114 ? 2.232 -6.222 -8.798 1.00 95.62 114 MET A N 1
ATOM 932 C CA . MET A 1 114 ? 2.370 -7.671 -8.972 1.00 95.62 114 MET A CA 1
ATOM 933 C C . MET A 1 114 ? 2.178 -8.066 -10.438 1.00 95.62 114 MET A C 1
ATOM 935 O O . MET A 1 114 ? 3.026 -8.743 -11.011 1.00 95.62 114 MET A O 1
ATOM 939 N N . LYS A 1 115 ? 1.116 -7.558 -11.080 1.00 96.06 115 LYS A N 1
ATOM 940 C CA . LYS A 1 115 ? 0.853 -7.803 -12.503 1.00 96.06 115 LYS A CA 1
ATOM 941 C C . LYS A 1 115 ? 1.935 -7.211 -13.407 1.00 96.06 115 LYS A C 1
ATOM 943 O O . LYS A 1 115 ? 2.344 -7.867 -14.356 1.00 96.06 115 LYS A O 1
ATOM 948 N N . LYS A 1 116 ? 2.383 -5.980 -13.137 1.00 95.56 116 LYS A N 1
ATOM 949 C CA . LYS A 1 116 ? 3.403 -5.285 -13.942 1.00 95.56 116 LYS A CA 1
ATOM 950 C C . LYS A 1 116 ? 4.73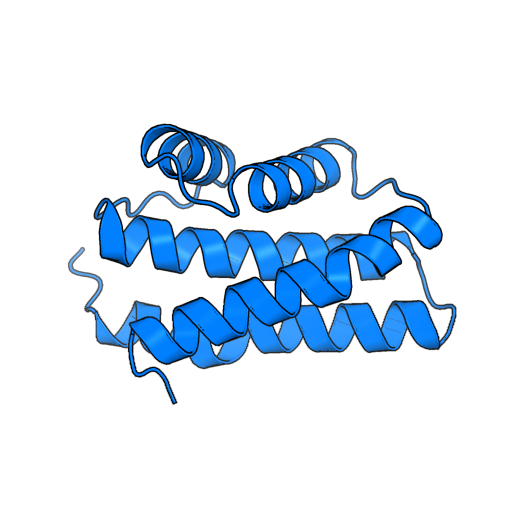6 -6.036 -13.960 1.00 95.56 116 LYS A C 1
ATOM 952 O O . LYS A 1 116 ? 5.420 -5.999 -14.974 1.00 95.56 116 LYS A O 1
ATOM 957 N N . TYR A 1 117 ? 5.100 -6.671 -12.849 1.00 92.88 117 TYR A N 1
ATOM 958 C CA . TYR A 1 117 ? 6.374 -7.374 -12.693 1.00 92.88 117 TYR A CA 1
ATOM 959 C C . TYR A 1 117 ? 6.252 -8.897 -12.779 1.00 92.88 117 TYR A C 1
ATOM 961 O O . TYR A 1 117 ? 7.209 -9.587 -12.451 1.00 92.88 117 TYR A O 1
ATOM 969 N N . GLU A 1 118 ? 5.094 -9.413 -13.207 1.00 92.38 118 GLU A N 1
ATOM 970 C CA . GLU A 1 118 ? 4.838 -10.852 -13.377 1.00 92.38 118 GLU A CA 1
ATOM 971 C C . GLU A 1 118 ? 5.130 -11.686 -12.113 1.00 92.38 118 GLU A C 1
ATOM 973 O O . GLU A 1 118 ? 5.508 -12.857 -12.176 1.00 92.38 118 GLU A O 1
ATOM 978 N N . ILE A 1 119 ? 4.923 -11.077 -10.943 1.00 89.06 119 ILE A N 1
ATOM 979 C CA . ILE A 1 119 ? 5.142 -11.712 -9.643 1.00 89.06 119 ILE A CA 1
ATOM 980 C C . ILE A 1 119 ? 3.922 -12.584 -9.332 1.00 89.06 119 ILE A C 1
ATOM 982 O O . ILE A 1 119 ? 2.781 -12.127 -9.444 1.00 89.06 119 ILE A O 1
ATOM 986 N N . LYS A 1 120 ? 4.173 -13.842 -8.959 1.00 77.94 120 LYS A N 1
ATOM 987 C CA . LYS A 1 120 ? 3.145 -14.839 -8.625 1.00 77.94 120 LYS A CA 1
ATOM 988 C C . LYS A 1 120 ? 2.727 -14.775 -7.159 1.00 77.94 120 LYS A C 1
ATOM 990 O O . LYS A 1 120 ? 3.603 -14.514 -6.305 1.00 77.94 120 LYS A O 1
#

pLDDT: mean 94.17, std 8.36, range [48.06, 98.75]

Radius of gyration: 13.71 Å; Cα contacts (8 Å, |Δi|>4): 142; chains: 1; bounding box: 40×27×31 Å

Mean predicted aligned error: 3.28 Å

Sequence (120 aa):
MKYNEGLIDEWLSFAPKYHLTQSEIMINNGEDLRKSTYALSRAILQTARGVDWKEDKNTSSSYKSITQSIKKMRHPQSSLVKWALEKRQNNFKSTTRETKTKLKPARKFLDTIMKKYEIK

Secondary structure (DSSP, 8-state):
----HHHHHHHHHHHHHHHHHHHHHHHHTT--HHHHHHHHHHHHHHHHHHHHHHHH------HHHHHHHHHHTT-TTHHHHHHHHHHHHTTT---HHHHHHHHHHHHHHHHHHHHHTT--

Organism: NCBI:txid1698277

Foldseek 3Di:
DDPDLVVLLVQLLPQLVPLLVVLVVCLVVVHDQLSSLLSNLRSQLSLLCSCCCVPVVDPDPDLVVSLVSCVVVVPPCSVLSVVSVVCVVVSNDDDSVVSVVSSVVSVVSSVVSCVVVVRD